Protein AF-A0A3D1LE50-F1 (afdb_monomer_lite)

Sequence (136 aa):
IPLGGNRVSKAKWLRNILVVWMLTGLWHGASWTFVLWGLGFAVLLVAEKLVYGRLLQRTHVLKHVYTLLLVTLSFVLFNADSVSEAVSQLGAMFGAGGLPLVSTEGVYYARSYAGTFLFAAIGATPLVSNAISRFG

Radius of gyration: 18.86 Å; chains: 1; bounding box: 40×41×47 Å

Structure (mmCIF, N/CA/C/O backbone):
data_AF-A0A3D1LE50-F1
#
_entry.id   AF-A0A3D1LE50-F1
#
loop_
_atom_site.group_PDB
_atom_site.id
_atom_site.type_symbol
_atom_site.label_atom_id
_atom_site.label_alt_id
_atom_site.label_comp_id
_atom_site.label_asym_id
_atom_site.label_entity_id
_atom_site.label_seq_id
_atom_site.pdbx_PDB_ins_code
_atom_site.Cartn_x
_atom_site.Cartn_y
_atom_site.Cartn_z
_atom_site.occupancy
_atom_site.B_iso_or_equiv
_atom_site.auth_seq_id
_atom_site.auth_comp_id
_atom_site.auth_asym_id
_atom_site.auth_atom_id
_atom_site.pdbx_PDB_model_num
ATOM 1 N N . ILE A 1 1 ? -6.562 -14.299 21.301 1.00 51.62 1 ILE A N 1
ATOM 2 C CA . ILE A 1 1 ? -7.280 -13.333 22.177 1.00 51.62 1 ILE A CA 1
ATOM 3 C C . ILE A 1 1 ? -8.047 -12.362 21.276 1.00 51.62 1 ILE A C 1
ATOM 5 O O . ILE A 1 1 ? -7.390 -11.675 20.500 1.00 51.62 1 ILE A O 1
ATOM 9 N N . PRO A 1 2 ? -9.393 -12.327 21.270 1.00 52.44 2 PRO A N 1
ATOM 10 C CA . PRO A 1 2 ? -10.124 -11.488 20.325 1.00 52.44 2 PRO A CA 1
ATOM 11 C C . PRO A 1 2 ? -10.059 -10.019 20.763 1.00 52.44 2 PRO A C 1
ATOM 13 O O . PRO A 1 2 ? -10.574 -9.652 21.815 1.00 52.44 2 PRO A O 1
ATOM 16 N N . LEU A 1 3 ? -9.465 -9.153 19.937 1.00 61.44 3 LEU A N 1
ATOM 17 C CA . LEU A 1 3 ? -9.342 -7.703 20.172 1.00 61.44 3 LEU A CA 1
ATOM 18 C C . LEU A 1 3 ? -10.682 -6.935 20.022 1.00 61.44 3 LEU A C 1
ATOM 20 O O . LEU A 1 3 ? -10.706 -5.758 19.674 1.00 61.44 3 LEU A O 1
ATOM 24 N N . GLY A 1 4 ? -11.825 -7.584 20.256 1.00 59.16 4 GLY A N 1
ATOM 25 C CA . GLY A 1 4 ? -13.146 -6.942 20.284 1.00 59.16 4 GLY A CA 1
ATOM 26 C C . GLY A 1 4 ? -13.714 -6.466 18.934 1.00 59.16 4 GLY A C 1
ATOM 27 O O . GLY A 1 4 ? -14.825 -5.937 18.901 1.00 59.16 4 GLY A O 1
ATOM 28 N N . GLY A 1 5 ? -13.012 -6.684 17.816 1.00 65.50 5 GLY A N 1
ATOM 29 C CA . GLY A 1 5 ? -13.531 -6.476 16.457 1.00 65.50 5 GLY A CA 1
ATOM 30 C C . GLY A 1 5 ? -14.200 -5.110 16.244 1.00 65.50 5 GLY A C 1
ATOM 31 O O . GLY A 1 5 ? -13.686 -4.079 16.667 1.00 65.50 5 GLY A O 1
ATOM 32 N N . ASN A 1 6 ? -15.369 -5.093 15.596 1.00 66.75 6 ASN A N 1
ATOM 33 C CA . ASN A 1 6 ? -16.152 -3.870 15.357 1.00 66.75 6 ASN A CA 1
ATOM 34 C C . ASN A 1 6 ? -17.097 -3.493 16.523 1.00 66.75 6 ASN A C 1
ATOM 36 O O . ASN A 1 6 ? -17.946 -2.622 16.369 1.00 66.75 6 ASN A O 1
ATOM 40 N N . ARG A 1 7 ? -16.989 -4.176 17.672 1.00 74.44 7 ARG A N 1
ATOM 41 C CA . ARG A 1 7 ? -17.898 -4.041 18.828 1.00 74.44 7 ARG A CA 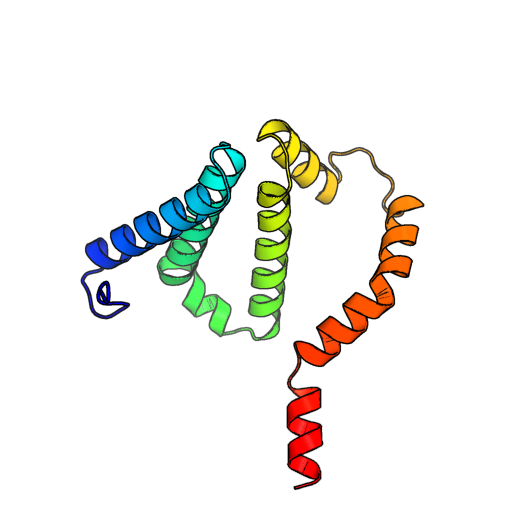1
ATOM 42 C C . ARG A 1 7 ? -17.286 -3.236 19.983 1.00 74.44 7 ARG A C 1
ATOM 44 O O . ARG A 1 7 ? -17.834 -3.212 21.079 1.00 74.44 7 ARG A O 1
ATOM 51 N N . VAL A 1 8 ? -16.141 -2.592 19.753 1.00 83.00 8 VAL A N 1
ATOM 52 C CA . VAL A 1 8 ? -15.444 -1.733 20.725 1.00 83.00 8 VAL A CA 1
ATOM 53 C C . VAL A 1 8 ? -15.558 -0.257 20.346 1.00 83.00 8 VAL A C 1
ATOM 55 O O . VAL A 1 8 ? -15.927 0.084 19.223 1.00 83.00 8 VAL A O 1
ATOM 58 N N . SER A 1 9 ? -15.206 0.635 21.279 1.00 86.62 9 SER A N 1
ATOM 59 C CA . SER A 1 9 ? -15.153 2.074 21.007 1.00 86.62 9 SER A CA 1
ATOM 60 C C . SER A 1 9 ? -14.235 2.390 19.819 1.00 86.62 9 SER A C 1
ATOM 62 O O . SER A 1 9 ? -13.232 1.708 19.589 1.00 86.62 9 SER A O 1
ATOM 64 N N . LYS A 1 10 ? -14.555 3.460 19.076 1.00 85.88 10 LYS A N 1
ATOM 65 C CA . LYS A 1 10 ? -13.810 3.867 17.869 1.00 85.88 10 LYS A CA 1
ATOM 66 C C . LYS A 1 10 ? -12.299 3.985 18.118 1.00 85.88 10 LYS A C 1
ATOM 68 O O . LYS A 1 10 ? -11.517 3.512 17.301 1.00 85.88 10 LYS A O 1
ATOM 73 N N . ALA A 1 11 ? -11.898 4.531 19.269 1.00 87.94 11 ALA A N 1
ATOM 74 C CA . ALA A 1 11 ? -10.493 4.663 19.658 1.00 87.94 11 ALA A CA 1
ATOM 75 C C . ALA A 1 11 ? -9.796 3.305 19.870 1.00 87.94 11 ALA A C 1
ATOM 77 O O . ALA A 1 11 ? -8.682 3.102 19.391 1.00 87.94 11 ALA A O 1
ATOM 78 N N . LYS A 1 12 ? -10.460 2.345 20.536 1.00 89.38 12 LYS A N 1
ATOM 79 C CA . LYS A 1 12 ? -9.917 0.987 20.713 1.00 89.38 12 LYS A CA 1
ATOM 80 C C . LYS A 1 12 ? -9.781 0.276 19.371 1.00 89.38 12 LYS A C 1
ATOM 82 O O . LYS A 1 12 ? -8.754 -0.343 19.121 1.00 89.38 12 LYS A O 1
ATOM 87 N N . TRP A 1 13 ? -10.782 0.400 18.503 1.00 90.94 13 TRP A N 1
ATOM 88 C CA . TRP A 1 13 ? -10.741 -0.180 17.163 1.00 90.94 13 TRP A CA 1
ATOM 89 C C . TRP A 1 13 ? -9.586 0.384 16.321 1.00 90.94 13 TRP A C 1
ATOM 91 O O . TRP A 1 13 ? -8.838 -0.396 15.736 1.00 90.94 13 TRP A O 1
ATOM 101 N N . LEU A 1 14 ? -9.392 1.709 16.318 1.00 90.88 14 LEU A N 1
ATOM 102 C CA . LEU A 1 14 ? -8.298 2.365 15.594 1.00 90.88 14 LEU A CA 1
ATOM 103 C C . LEU A 1 14 ? -6.930 1.871 16.076 1.00 90.88 14 LEU A C 1
ATOM 105 O O . LEU A 1 14 ? -6.105 1.450 15.270 1.00 90.88 14 LEU A O 1
ATOM 109 N N . ARG A 1 15 ? -6.719 1.850 17.398 1.00 90.94 15 ARG A N 1
ATOM 110 C CA . ARG A 1 15 ? -5.493 1.310 17.999 1.00 90.94 15 ARG A CA 1
ATOM 111 C C . ARG A 1 15 ? -5.260 -0.142 17.586 1.00 90.94 15 ARG A C 1
ATOM 113 O O . ARG A 1 15 ? -4.140 -0.503 17.256 1.00 90.94 15 ARG A O 1
ATOM 120 N N . ASN A 1 16 ? -6.302 -0.971 17.601 1.00 92.44 16 ASN A N 1
ATOM 121 C CA . ASN A 1 16 ? -6.171 -2.382 17.252 1.00 92.44 16 ASN A CA 1
ATOM 122 C C . ASN A 1 16 ? -5.779 -2.568 15.781 1.00 92.44 16 ASN A C 1
ATOM 124 O O . ASN A 1 16 ? -4.925 -3.399 15.504 1.00 92.44 16 ASN A O 1
ATOM 128 N N . ILE A 1 17 ? -6.347 -1.785 14.857 1.00 92.88 17 ILE A N 1
ATOM 129 C CA . ILE A 1 17 ? -5.938 -1.817 13.445 1.00 92.88 17 ILE A CA 1
ATOM 130 C C . ILE A 1 17 ? -4.483 -1.402 13.284 1.00 92.88 17 ILE A C 1
ATOM 132 O O . ILE A 1 17 ? -3.736 -2.120 12.630 1.00 92.88 17 ILE A O 1
ATOM 136 N N . LEU A 1 18 ? -4.075 -0.292 13.902 1.00 92.75 18 LEU A N 1
ATOM 137 C CA . LEU A 1 18 ? -2.691 0.172 13.825 1.00 92.75 18 LEU A CA 1
ATOM 138 C C . LEU A 1 18 ? -1.722 -0.891 14.347 1.00 92.75 18 LEU A C 1
ATOM 140 O O . LEU A 1 18 ? -0.776 -1.239 13.655 1.00 92.75 18 LEU A O 1
ATOM 144 N N . VAL A 1 19 ? -1.995 -1.461 15.525 1.00 93.81 19 VAL A N 1
ATOM 145 C CA . VAL A 1 19 ? -1.143 -2.501 16.118 1.00 93.81 19 VAL A CA 1
ATOM 146 C C . VAL A 1 19 ? -1.083 -3.738 15.229 1.00 93.81 19 VAL A C 1
ATOM 148 O O . VAL A 1 19 ? 0.009 -4.221 14.954 1.00 93.81 19 VAL A O 1
ATOM 151 N N . VAL A 1 20 ? -2.228 -4.244 14.760 1.00 94.06 20 VAL A N 1
ATOM 152 C CA . VAL A 1 20 ? -2.262 -5.440 13.907 1.00 94.06 20 VAL A CA 1
ATOM 153 C C . VAL A 1 20 ? -1.447 -5.210 12.642 1.00 94.06 20 VAL A C 1
ATOM 155 O O . VAL A 1 20 ? -0.561 -6.003 12.359 1.00 94.06 20 VAL A O 1
ATOM 158 N N . TRP A 1 21 ? -1.673 -4.109 11.930 1.00 95.00 21 TRP A N 1
ATOM 159 C CA . TRP A 1 21 ? -1.002 -3.863 10.657 1.00 95.00 21 TRP A CA 1
ATOM 160 C C . TRP A 1 21 ? 0.469 -3.480 10.788 1.00 95.00 21 TRP A C 1
ATOM 162 O O . TRP A 1 21 ? 1.267 -3.866 9.936 1.00 95.00 21 TRP A O 1
ATOM 172 N N . MET A 1 22 ? 0.860 -2.790 11.861 1.00 92.94 22 MET A N 1
ATOM 173 C CA . MET A 1 22 ? 2.276 -2.576 12.164 1.00 92.94 22 MET A CA 1
ATOM 174 C C . MET A 1 22 ? 2.982 -3.900 12.450 1.00 92.94 22 MET A C 1
ATOM 176 O O . MET A 1 22 ? 4.054 -4.143 11.906 1.00 92.94 22 MET A O 1
ATOM 180 N N . LEU A 1 23 ? 2.376 -4.775 13.259 1.00 94.50 23 LEU A N 1
ATOM 181 C CA . LEU A 1 23 ? 2.933 -6.100 13.531 1.00 94.50 23 LEU A CA 1
ATOM 182 C C . LEU A 1 23 ? 2.965 -6.968 12.269 1.00 94.50 23 LEU A C 1
ATOM 184 O O . LEU A 1 23 ? 3.937 -7.684 12.061 1.00 94.50 23 LEU A O 1
ATOM 188 N N . THR A 1 24 ? 1.952 -6.877 11.402 1.00 93.94 24 THR A N 1
ATOM 189 C CA . THR A 1 24 ? 1.959 -7.554 10.100 1.00 93.94 24 THR A CA 1
ATOM 190 C C . THR A 1 24 ? 3.102 -7.052 9.224 1.00 93.94 24 THR A C 1
ATOM 192 O O . THR A 1 24 ? 3.799 -7.876 8.647 1.00 93.94 24 THR A O 1
ATOM 195 N N . GLY A 1 25 ? 3.345 -5.740 9.141 1.00 93.00 25 GLY A N 1
ATOM 196 C CA . GLY A 1 25 ? 4.495 -5.197 8.409 1.00 93.00 25 GLY A CA 1
ATOM 197 C C . GLY A 1 25 ? 5.822 -5.706 8.976 1.00 93.00 25 GLY A C 1
ATOM 198 O O . GLY A 1 25 ? 6.609 -6.317 8.261 1.00 93.00 25 GLY A O 1
ATOM 199 N N . LEU A 1 26 ? 6.020 -5.556 10.287 1.00 93.19 26 LEU A N 1
ATOM 200 C CA . LEU A 1 26 ? 7.238 -5.995 10.977 1.00 93.19 26 LEU A CA 1
ATOM 201 C C . LEU A 1 26 ? 7.493 -7.507 10.872 1.00 93.19 26 LEU A C 1
ATOM 203 O O . LEU A 1 26 ? 8.645 -7.929 10.897 1.00 93.19 26 LEU A O 1
ATOM 207 N N . TRP A 1 27 ? 6.443 -8.323 10.750 1.00 94.62 27 TRP A N 1
ATOM 208 C CA . TRP A 1 27 ? 6.577 -9.768 10.555 1.00 94.62 27 TRP A CA 1
ATOM 209 C C . TRP A 1 27 ? 7.184 -10.136 9.193 1.00 94.62 27 TRP A C 1
ATOM 211 O O . TRP A 1 27 ? 7.885 -11.140 9.102 1.00 94.62 27 TRP A O 1
ATOM 221 N N . HIS A 1 28 ? 6.958 -9.331 8.152 1.00 90.44 28 HIS A N 1
ATOM 222 C CA . HIS A 1 28 ? 7.521 -9.588 6.822 1.00 90.44 28 HIS A CA 1
ATOM 223 C C . HIS A 1 28 ? 8.972 -9.111 6.690 1.00 90.44 28 HIS A C 1
ATOM 225 O O . HIS A 1 28 ? 9.734 -9.687 5.918 1.00 90.44 28 HIS A O 1
ATOM 231 N N . GLY A 1 29 ? 9.384 -8.105 7.465 1.00 89.12 29 GLY A N 1
ATOM 232 C CA . GLY A 1 29 ? 10.779 -7.690 7.529 1.00 89.12 29 GLY A CA 1
ATOM 233 C C . GLY A 1 29 ? 11.005 -6.405 8.321 1.00 89.12 29 GLY A C 1
ATOM 234 O O . GLY A 1 29 ? 10.077 -5.666 8.645 1.00 89.12 29 GLY A O 1
ATOM 235 N N . ALA A 1 30 ? 12.277 -6.135 8.620 1.00 86.62 30 ALA A N 1
ATOM 236 C CA . ALA A 1 30 ? 12.704 -4.982 9.417 1.00 86.62 30 ALA A CA 1
ATOM 237 C C . ALA A 1 30 ? 13.034 -3.727 8.583 1.00 86.62 30 ALA A C 1
ATOM 239 O O . ALA A 1 30 ? 13.459 -2.715 9.141 1.00 86.62 30 ALA A O 1
ATOM 240 N N . SER A 1 31 ? 12.870 -3.771 7.257 1.00 90.81 31 SER A N 1
ATOM 241 C CA . SER A 1 31 ? 13.076 -2.599 6.404 1.00 90.81 31 SER A CA 1
ATOM 242 C C . SER A 1 31 ? 11.935 -1.586 6.561 1.00 90.81 31 SER A C 1
ATOM 244 O O . SER A 1 31 ? 10.793 -1.914 6.899 1.00 90.81 31 SER A O 1
ATOM 246 N N . TRP A 1 32 ? 12.232 -0.322 6.256 1.00 92.06 32 TRP A N 1
ATOM 247 C CA . TRP A 1 32 ? 11.233 0.750 6.273 1.00 92.06 32 TRP A CA 1
ATOM 248 C C . TRP A 1 32 ? 10.094 0.532 5.272 1.00 92.06 32 TRP A C 1
ATOM 250 O O . TRP A 1 32 ? 8.984 1.003 5.516 1.00 92.06 32 TRP A O 1
ATOM 260 N N . THR A 1 33 ? 10.334 -0.197 4.179 1.00 93.69 33 THR A N 1
ATOM 261 C CA . THR A 1 33 ? 9.312 -0.497 3.170 1.00 93.69 33 THR A CA 1
ATOM 262 C C . THR A 1 33 ? 8.169 -1.323 3.760 1.00 93.69 33 THR A C 1
ATOM 264 O O . THR A 1 33 ? 7.010 -0.946 3.594 1.00 93.69 33 THR A O 1
ATOM 267 N N . PHE A 1 34 ? 8.462 -2.343 4.574 1.00 93.12 34 PHE A N 1
ATOM 268 C CA . PHE A 1 34 ? 7.432 -3.149 5.241 1.00 93.12 34 PHE A CA 1
ATOM 269 C C . PHE A 1 34 ? 6.662 -2.388 6.329 1.00 93.12 34 PHE A C 1
ATOM 271 O O . PHE A 1 34 ? 5.451 -2.572 6.480 1.00 93.12 34 PHE A O 1
ATOM 278 N N . VAL A 1 35 ? 7.332 -1.498 7.070 1.00 93.69 35 VAL A N 1
ATOM 279 C CA . VAL A 1 35 ? 6.671 -0.645 8.074 1.00 93.69 35 VAL A CA 1
ATOM 280 C C . VAL A 1 35 ? 5.702 0.327 7.401 1.00 93.69 35 VAL A C 1
ATOM 282 O O . VAL A 1 35 ? 4.545 0.431 7.814 1.00 93.69 35 VAL A O 1
ATOM 285 N N . LEU A 1 36 ? 6.149 1.012 6.342 1.00 94.06 36 LEU A N 1
ATOM 286 C CA . LEU A 1 36 ? 5.310 1.926 5.565 1.00 94.06 36 LEU A CA 1
ATOM 287 C C . LEU A 1 36 ? 4.166 1.188 4.866 1.00 94.06 36 LEU A C 1
ATOM 289 O O . LEU A 1 36 ? 3.053 1.704 4.821 1.00 94.06 36 LEU A O 1
ATOM 293 N N . TRP A 1 37 ? 4.411 -0.029 4.384 1.00 95.94 37 TRP A N 1
ATOM 294 C CA . TRP A 1 37 ? 3.390 -0.891 3.801 1.00 95.94 37 TRP A CA 1
ATOM 295 C C . TRP A 1 37 ? 2.291 -1.240 4.810 1.00 95.94 37 TRP A C 1
ATOM 297 O O . TRP A 1 37 ? 1.110 -1.015 4.540 1.00 95.94 37 TRP A O 1
ATOM 307 N N . GLY A 1 38 ? 2.667 -1.699 6.008 1.00 94.81 38 GLY A N 1
ATOM 308 C CA . GLY A 1 38 ? 1.713 -2.002 7.077 1.00 94.81 38 GLY A CA 1
ATOM 309 C C . GLY A 1 38 ? 0.916 -0.767 7.504 1.00 94.81 38 GLY A C 1
ATOM 310 O O . GLY A 1 38 ? -0.314 -0.801 7.571 1.00 94.81 38 GLY A O 1
ATOM 311 N N . LEU A 1 39 ? 1.593 0.364 7.721 1.00 94.75 39 LEU A N 1
ATOM 312 C CA . LEU A 1 39 ? 0.927 1.635 8.026 1.00 94.75 39 LEU A CA 1
ATOM 313 C C . LEU A 1 39 ? -0.010 2.086 6.898 1.00 94.75 39 LEU A C 1
ATOM 315 O O . LEU A 1 39 ? -1.110 2.559 7.183 1.00 94.75 39 LEU A O 1
ATOM 319 N N . GLY A 1 40 ? 0.382 1.892 5.638 1.00 94.56 40 GLY A N 1
ATOM 320 C CA . GLY A 1 40 ? -0.441 2.173 4.465 1.00 94.56 40 GLY A CA 1
ATOM 321 C C . GLY A 1 40 ? -1.772 1.430 4.518 1.00 94.56 40 GLY A C 1
ATOM 322 O O . GLY A 1 40 ? -2.828 2.056 4.450 1.00 94.56 40 GLY A O 1
ATOM 323 N N . PHE A 1 41 ? -1.752 0.118 4.755 1.00 95.06 41 PHE A N 1
ATOM 324 C CA . PHE A 1 41 ? -2.979 -0.670 4.917 1.00 95.06 41 PHE A CA 1
ATOM 325 C C . PHE A 1 41 ? -3.820 -0.248 6.126 1.00 95.06 41 PHE A C 1
ATOM 327 O O . PHE A 1 41 ? -5.051 -0.196 6.033 1.00 95.06 41 PHE A O 1
ATOM 334 N N . ALA A 1 42 ? -3.182 0.096 7.247 1.00 94.12 42 ALA A N 1
ATOM 335 C CA . ALA A 1 42 ? -3.891 0.611 8.413 1.00 94.12 42 ALA A CA 1
ATOM 336 C C . ALA A 1 42 ? -4.656 1.902 8.075 1.00 94.12 42 ALA A C 1
ATOM 338 O O . ALA A 1 42 ? -5.841 2.023 8.391 1.00 94.12 42 ALA A O 1
ATOM 339 N N . VAL A 1 43 ? -3.999 2.843 7.388 1.00 94.25 43 VAL A N 1
ATOM 340 C CA . VAL A 1 43 ? -4.604 4.100 6.931 1.00 94.25 43 VAL A CA 1
ATOM 341 C C . VAL A 1 43 ? -5.728 3.833 5.934 1.00 94.25 43 VAL A C 1
ATOM 343 O O . VAL A 1 43 ? -6.808 4.401 6.091 1.00 94.25 43 VAL A O 1
ATOM 346 N N . LEU A 1 44 ? -5.521 2.945 4.958 1.00 93.06 44 LEU A N 1
ATOM 347 C CA . LEU A 1 44 ? -6.530 2.600 3.953 1.00 93.06 44 LEU A CA 1
ATOM 348 C C . LEU A 1 44 ? -7.807 2.042 4.587 1.00 93.06 44 LEU A C 1
ATOM 350 O O . LEU A 1 44 ? -8.895 2.523 4.285 1.00 93.06 44 LEU A O 1
ATOM 354 N N . LEU A 1 45 ? -7.695 1.099 5.525 1.00 92.31 45 LEU A N 1
ATOM 355 C CA . LEU A 1 45 ? -8.861 0.525 6.207 1.00 92.31 45 LEU A CA 1
ATOM 356 C C . LEU A 1 45 ? -9.584 1.536 7.099 1.00 92.31 45 LEU A C 1
ATOM 358 O O . LEU A 1 45 ? -10.813 1.513 7.220 1.00 92.31 45 LEU A O 1
ATOM 362 N N . VAL A 1 46 ? -8.831 2.429 7.746 1.00 92.31 46 VAL A N 1
ATOM 363 C CA . VAL A 1 46 ? -9.405 3.508 8.555 1.00 92.31 46 VAL A CA 1
ATOM 364 C C . VAL A 1 46 ? -10.151 4.501 7.672 1.00 92.31 46 VAL A C 1
ATOM 366 O O . VAL A 1 46 ? -11.297 4.841 7.975 1.00 92.31 46 VAL A O 1
ATOM 369 N N . ALA A 1 47 ? -9.540 4.922 6.567 1.00 91.12 47 ALA A N 1
ATOM 370 C CA . ALA A 1 47 ? -10.128 5.845 5.610 1.00 91.12 47 ALA A CA 1
ATOM 371 C C . ALA A 1 47 ? -11.363 5.242 4.925 1.00 91.12 47 ALA A C 1
ATOM 373 O O . ALA A 1 47 ? -12.407 5.892 4.869 1.00 91.12 47 ALA A O 1
ATOM 374 N N . GLU A 1 48 ? -11.300 3.980 4.495 1.00 90.69 48 GLU A N 1
ATOM 375 C CA . GLU A 1 48 ? -12.442 3.283 3.909 1.00 90.69 48 GLU A CA 1
ATOM 376 C C . GLU A 1 48 ? -13.609 3.233 4.898 1.00 90.69 48 GLU A C 1
ATOM 378 O O . GLU A 1 48 ? -14.727 3.625 4.567 1.00 90.69 48 GLU A O 1
ATOM 383 N N . LYS A 1 49 ? -13.371 2.841 6.152 1.00 87.25 49 LYS A N 1
ATOM 384 C CA . LYS A 1 49 ? -14.462 2.733 7.125 1.00 87.25 49 LYS A CA 1
ATOM 385 C C . LYS A 1 49 ? -15.058 4.085 7.526 1.00 87.25 49 LYS A C 1
ATOM 387 O O . LYS A 1 49 ? -16.262 4.160 7.778 1.00 87.25 49 LYS A O 1
ATOM 392 N N . LEU A 1 50 ? -14.237 5.129 7.657 1.00 88.50 50 LEU A N 1
ATOM 393 C CA . LEU A 1 50 ? -14.670 6.415 8.216 1.00 88.50 50 LEU A CA 1
ATOM 394 C C . LEU A 1 50 ? -15.106 7.439 7.164 1.00 88.50 50 LEU A C 1
ATOM 396 O O . LEU A 1 50 ? -15.968 8.261 7.468 1.00 88.50 50 LEU A O 1
ATOM 400 N N . VAL A 1 51 ? -14.538 7.399 5.957 1.00 87.81 51 VAL A N 1
ATOM 401 C CA . VAL A 1 51 ? -14.678 8.475 4.966 1.00 87.81 51 VAL A CA 1
ATOM 402 C C . VAL A 1 51 ? -15.576 8.048 3.807 1.00 87.81 51 VAL A C 1
ATOM 404 O O . VAL A 1 51 ? -16.687 8.557 3.672 1.00 87.81 51 VAL A O 1
ATOM 407 N N . TYR A 1 52 ? -15.133 7.099 2.979 1.00 85.06 52 TYR A N 1
ATOM 408 C CA . TYR A 1 52 ? -15.745 6.852 1.664 1.00 85.06 52 TYR A CA 1
ATOM 409 C C . TYR A 1 52 ? -16.314 5.443 1.463 1.00 85.06 52 TYR A C 1
ATOM 411 O O . TYR A 1 52 ? -16.924 5.183 0.428 1.00 85.06 52 TYR A O 1
ATOM 419 N N . GLY A 1 53 ? -16.220 4.543 2.444 1.00 84.62 53 GLY A N 1
ATOM 420 C CA . GLY A 1 53 ? -16.716 3.169 2.313 1.00 84.62 53 GLY A CA 1
ATOM 421 C C . GLY A 1 53 ? -18.202 3.102 1.963 1.00 84.62 53 GLY A C 1
ATOM 422 O O . GLY A 1 53 ? -18.592 2.346 1.082 1.00 84.62 53 GLY A O 1
ATOM 423 N N . ARG A 1 54 ? -19.045 3.965 2.552 1.00 82.69 54 ARG A N 1
ATOM 424 C CA . ARG A 1 54 ? -20.483 4.026 2.208 1.00 82.69 54 ARG A CA 1
ATOM 425 C C . ARG A 1 54 ? -20.744 4.444 0.760 1.00 82.69 54 ARG A C 1
ATOM 427 O O . ARG A 1 54 ? -21.718 3.983 0.174 1.00 82.69 54 ARG A O 1
ATOM 434 N N . LEU A 1 55 ? -19.907 5.316 0.199 1.00 83.12 55 LEU A N 1
ATOM 435 C CA . LEU A 1 55 ? -20.018 5.743 -1.195 1.00 83.12 55 LEU A CA 1
ATOM 436 C C . LEU A 1 55 ? -19.566 4.618 -2.130 1.00 83.12 55 LEU A C 1
ATOM 438 O O . LEU A 1 55 ? -20.265 4.304 -3.088 1.00 83.12 55 LEU A O 1
ATOM 442 N N . LEU A 1 56 ? -18.455 3.961 -1.797 1.00 85.31 56 LEU A N 1
ATOM 443 C CA . LEU A 1 56 ? -17.880 2.879 -2.591 1.00 85.31 56 LEU A CA 1
ATOM 444 C C . LEU A 1 56 ? -18.819 1.663 -2.695 1.00 85.31 56 LEU A C 1
ATOM 446 O O . LEU A 1 56 ? -18.914 1.040 -3.753 1.00 85.31 56 LEU A O 1
ATOM 450 N N . GLN A 1 57 ? -19.587 1.374 -1.636 1.00 84.38 57 GLN A N 1
ATOM 451 C CA . GLN A 1 57 ? -20.590 0.298 -1.632 1.00 84.38 57 GLN A CA 1
ATOM 452 C C . GLN A 1 57 ? -21.756 0.531 -2.608 1.00 84.38 57 GLN A C 1
ATOM 454 O O . GLN A 1 57 ? -22.453 -0.423 -2.943 1.00 84.38 57 GLN A O 1
ATOM 459 N N . ARG A 1 58 ? -21.970 1.759 -3.107 1.00 85.44 58 ARG A N 1
ATOM 460 C CA . ARG A 1 58 ? -23.022 2.036 -4.105 1.00 85.44 58 ARG A CA 1
ATOM 461 C C . ARG A 1 58 ? -22.673 1.531 -5.503 1.00 85.44 58 ARG A C 1
ATOM 463 O O . ARG A 1 58 ? -23.551 1.425 -6.351 1.00 85.44 58 ARG A O 1
ATOM 470 N N . THR A 1 59 ? -21.404 1.230 -5.756 1.00 87.88 59 THR A N 1
ATOM 471 C CA . THR A 1 59 ? -20.889 0.939 -7.095 1.00 87.88 59 THR A CA 1
ATOM 472 C C . THR A 1 59 ? -20.143 -0.388 -7.106 1.00 87.88 59 THR A C 1
ATOM 474 O O . THR A 1 59 ? -19.077 -0.523 -6.507 1.00 87.88 59 THR A O 1
ATOM 477 N N . HIS A 1 60 ? -20.675 -1.378 -7.827 1.00 84.19 60 HIS A N 1
ATOM 478 C CA . HIS A 1 60 ? -20.057 -2.703 -7.901 1.00 84.19 60 HIS A CA 1
ATOM 479 C C . HIS A 1 60 ? -18.729 -2.712 -8.659 1.00 84.19 60 HIS A C 1
ATOM 481 O O . HIS A 1 60 ? -17.834 -3.438 -8.254 1.00 84.19 60 HIS A O 1
ATOM 487 N N . VAL A 1 61 ? -18.568 -1.928 -9.725 1.00 88.25 61 VAL A N 1
ATOM 488 C CA . VAL A 1 61 ? -17.320 -1.929 -10.511 1.00 88.25 61 VAL A CA 1
ATOM 489 C C . VAL A 1 61 ? -16.228 -1.133 -9.800 1.00 88.25 61 VAL A C 1
ATOM 491 O O . VAL A 1 61 ? -15.130 -1.642 -9.591 1.00 88.25 61 VAL A O 1
ATOM 494 N N . LEU A 1 62 ? -16.549 0.086 -9.356 1.00 88.31 62 LEU A N 1
ATOM 495 C CA . LEU A 1 62 ? -15.569 0.995 -8.762 1.00 88.31 62 LEU A CA 1
ATOM 496 C C . LEU A 1 62 ? -14.913 0.409 -7.508 1.00 88.31 62 LEU A C 1
ATOM 498 O O . LEU A 1 62 ? -13.712 0.576 -7.349 1.00 88.31 62 LEU A O 1
ATOM 502 N N . LYS A 1 63 ? -15.651 -0.327 -6.662 1.00 89.56 63 LYS A N 1
ATOM 503 C CA . LYS A 1 63 ? -15.061 -0.983 -5.483 1.00 89.56 63 LYS A CA 1
ATOM 504 C C . LYS A 1 63 ? -13.978 -1.998 -5.859 1.00 89.56 63 LYS A C 1
ATOM 506 O O . LYS A 1 63 ? -12.926 -2.005 -5.238 1.00 89.56 63 LYS A O 1
ATOM 511 N N . HIS A 1 64 ? -14.202 -2.802 -6.903 1.00 89.44 64 HIS A N 1
ATOM 512 C CA . HIS A 1 64 ? -13.222 -3.797 -7.343 1.00 89.44 64 HIS A CA 1
ATOM 513 C C . HIS A 1 64 ? -12.011 -3.127 -7.985 1.00 89.44 64 HIS A C 1
ATOM 515 O O . HIS A 1 64 ? -10.886 -3.470 -7.640 1.00 89.44 64 HIS A O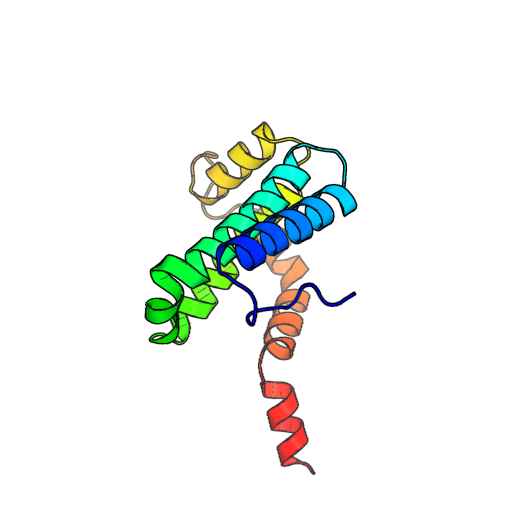 1
ATOM 521 N N . VAL A 1 65 ? -12.233 -2.145 -8.867 1.00 91.06 65 VAL A N 1
ATOM 522 C CA . VAL A 1 65 ? -11.145 -1.393 -9.513 1.00 91.06 65 VAL A CA 1
ATOM 523 C C . VAL A 1 65 ? -10.289 -0.678 -8.469 1.00 91.06 65 VAL A C 1
ATOM 525 O O . VAL A 1 65 ? -9.068 -0.776 -8.509 1.00 91.06 65 VAL A O 1
ATOM 528 N N . TYR A 1 66 ? -10.924 -0.016 -7.503 1.00 91.38 66 TYR A N 1
ATOM 529 C CA . TYR A 1 66 ? -10.257 0.651 -6.389 1.00 91.38 66 TYR A CA 1
ATOM 530 C C . TYR A 1 66 ? -9.400 -0.317 -5.565 1.00 91.38 66 TYR A C 1
ATOM 532 O O . TYR A 1 66 ? -8.215 -0.058 -5.358 1.00 91.38 66 TYR A O 1
ATOM 540 N N . THR A 1 67 ? -9.975 -1.441 -5.116 1.00 91.56 67 THR A N 1
ATOM 541 C CA . THR A 1 67 ? -9.247 -2.423 -4.304 1.00 91.56 67 THR A CA 1
ATOM 542 C C . THR A 1 67 ? -8.090 -3.030 -5.086 1.00 91.56 67 THR A C 1
ATOM 544 O O . THR A 1 67 ? -6.988 -3.096 -4.554 1.00 91.56 67 THR A O 1
ATOM 547 N N . LEU A 1 68 ? -8.311 -3.428 -6.344 1.00 91.56 68 LEU A N 1
ATOM 548 C CA . LEU A 1 68 ? -7.254 -3.972 -7.198 1.00 91.56 68 LEU A CA 1
ATOM 549 C C . LEU A 1 68 ? -6.111 -2.969 -7.353 1.00 91.56 68 LEU A C 1
ATOM 551 O O . LEU A 1 68 ? -4.968 -3.317 -7.083 1.00 91.56 68 LEU A O 1
ATOM 555 N N . LEU A 1 69 ? -6.422 -1.718 -7.699 1.00 93.25 69 LEU A N 1
ATOM 556 C CA . LEU A 1 69 ? -5.416 -0.681 -7.902 1.00 93.25 69 LEU A CA 1
ATOM 557 C C . LEU A 1 69 ? -4.599 -0.429 -6.632 1.00 93.25 69 LEU A C 1
ATOM 559 O O . LEU A 1 69 ? -3.374 -0.472 -6.680 1.00 93.25 69 LEU A O 1
ATOM 563 N N . LEU A 1 70 ? -5.245 -0.227 -5.482 1.00 93.69 70 LEU A N 1
ATOM 564 C CA . LEU A 1 70 ? -4.517 0.020 -4.236 1.00 93.69 70 LEU A CA 1
ATOM 565 C C . LEU A 1 70 ? -3.684 -1.170 -3.787 1.00 93.69 70 LEU A C 1
ATOM 567 O O . LEU A 1 70 ? -2.570 -0.977 -3.306 1.00 93.69 70 LEU A O 1
ATOM 571 N N . VAL A 1 71 ? -4.202 -2.388 -3.934 1.00 93.44 71 VAL A N 1
ATOM 572 C CA . VAL A 1 71 ? -3.461 -3.594 -3.571 1.00 93.44 71 VAL A CA 1
ATOM 573 C C . VAL A 1 71 ? -2.238 -3.740 -4.475 1.00 93.44 71 VAL A C 1
ATOM 575 O O . VAL A 1 71 ? -1.138 -3.916 -3.958 1.00 93.44 71 VAL A O 1
ATOM 578 N N . THR A 1 72 ? -2.383 -3.566 -5.792 1.00 92.94 72 THR A N 1
ATOM 579 C CA . THR A 1 72 ? -1.258 -3.603 -6.738 1.00 92.94 72 THR A CA 1
ATOM 580 C C . THR A 1 72 ? -0.200 -2.549 -6.413 1.00 92.94 72 THR A C 1
ATOM 582 O O . THR A 1 72 ? 0.974 -2.894 -6.313 1.00 92.94 72 THR A O 1
ATOM 585 N N . LEU A 1 73 ? -0.593 -1.292 -6.179 1.00 94.38 73 LEU A N 1
ATOM 586 C CA . LEU A 1 73 ? 0.350 -0.232 -5.797 1.00 94.38 73 LEU A CA 1
ATOM 587 C C . LEU A 1 73 ? 1.023 -0.523 -4.450 1.00 94.38 73 LEU A C 1
ATOM 589 O O . LEU A 1 73 ? 2.208 -0.256 -4.273 1.00 94.38 73 LEU A O 1
ATOM 593 N N . SER A 1 74 ? 0.292 -1.112 -3.503 1.00 94.00 74 SER A N 1
ATOM 594 C CA . SER A 1 74 ? 0.858 -1.487 -2.205 1.00 94.00 74 SER A CA 1
ATOM 595 C C . SER A 1 74 ? 1.905 -2.594 -2.353 1.00 94.00 74 SER A C 1
ATOM 597 O O . SER A 1 74 ? 2.926 -2.560 -1.675 1.00 94.00 74 SER A O 1
ATOM 599 N N . PHE A 1 75 ? 1.708 -3.552 -3.262 1.00 94.19 75 PHE A N 1
ATOM 600 C CA . PHE A 1 75 ? 2.696 -4.606 -3.513 1.00 94.19 75 PHE A CA 1
ATOM 601 C C . PHE A 1 75 ? 4.004 -4.092 -4.132 1.00 94.19 75 PHE A C 1
ATOM 603 O O . PHE A 1 75 ? 5.036 -4.723 -3.928 1.00 94.19 75 PHE A O 1
ATOM 610 N N . VAL A 1 76 ? 4.008 -2.925 -4.786 1.00 94.38 76 VAL A N 1
ATOM 611 C CA . VAL A 1 76 ? 5.256 -2.258 -5.209 1.00 94.38 76 VAL A CA 1
ATOM 612 C C . VAL A 1 76 ? 6.100 -1.887 -3.994 1.00 94.38 76 VAL A C 1
ATOM 614 O O . VAL A 1 76 ? 7.283 -2.207 -3.934 1.00 94.38 76 VAL A O 1
ATOM 617 N N . LEU A 1 77 ? 5.476 -1.276 -2.982 1.00 93.50 77 LEU A N 1
ATOM 618 C CA . LEU A 1 77 ? 6.157 -0.940 -1.733 1.00 93.50 77 LEU A CA 1
ATOM 619 C C . LEU A 1 77 ? 6.614 -2.195 -0.977 1.00 93.50 77 LEU A C 1
ATOM 621 O O . LEU A 1 77 ? 7.656 -2.162 -0.342 1.00 93.50 77 LEU A O 1
ATOM 625 N N . PHE A 1 78 ? 5.860 -3.294 -1.060 1.00 91.88 78 PHE A N 1
ATOM 626 C CA . PHE A 1 78 ? 6.243 -4.573 -0.455 1.00 91.88 78 PHE A CA 1
ATOM 627 C C . PHE A 1 78 ? 7.464 -5.218 -1.128 1.00 91.88 78 PHE A C 1
ATOM 629 O O . PHE A 1 78 ? 8.257 -5.861 -0.450 1.00 91.88 78 PHE A O 1
ATOM 636 N N . ASN A 1 79 ? 7.594 -5.075 -2.450 1.00 92.19 79 ASN A N 1
ATOM 637 C CA . ASN A 1 79 ? 8.642 -5.721 -3.241 1.00 92.19 79 ASN A CA 1
ATOM 638 C C . ASN A 1 79 ? 9.944 -4.906 -3.327 1.00 92.19 79 ASN A C 1
ATOM 640 O O . ASN A 1 79 ? 10.983 -5.471 -3.637 1.00 92.19 79 ASN A O 1
ATOM 644 N N . ALA A 1 80 ? 9.895 -3.591 -3.109 1.00 93.12 80 ALA A N 1
ATOM 645 C CA . ALA A 1 80 ? 11.062 -2.722 -3.246 1.00 93.12 80 ALA A CA 1
ATOM 646 C C . ALA A 1 80 ? 12.100 -2.921 -2.125 1.00 93.12 80 ALA A C 1
ATOM 648 O O . ALA A 1 80 ? 11.743 -3.022 -0.945 1.00 93.12 80 ALA A O 1
ATOM 649 N N . ASP A 1 81 ? 13.387 -2.845 -2.477 1.00 92.69 81 ASP A N 1
ATOM 650 C CA . ASP A 1 81 ? 14.497 -2.991 -1.526 1.00 92.69 81 ASP A CA 1
ATOM 651 C C . ASP A 1 81 ? 14.716 -1.715 -0.696 1.00 92.69 81 ASP A C 1
ATOM 653 O O . ASP A 1 81 ? 15.294 -1.737 0.395 1.00 92.69 81 ASP A O 1
ATOM 657 N N . SER A 1 82 ? 14.230 -0.569 -1.185 1.00 93.75 82 SER A N 1
ATOM 658 C CA . SER A 1 82 ? 14.294 0.708 -0.475 1.00 93.75 82 SER A CA 1
ATOM 659 C C . SER A 1 82 ? 13.071 1.590 -0.721 1.00 93.75 82 SER A C 1
ATOM 661 O O . SER A 1 82 ? 12.352 1.453 -1.709 1.00 93.75 82 SER A O 1
ATOM 663 N N . VAL A 1 83 ? 12.853 2.567 0.164 1.00 93.25 83 VAL A N 1
ATOM 664 C CA . VAL A 1 83 ? 11.765 3.549 0.006 1.00 93.25 83 VAL A CA 1
ATOM 665 C C . VAL A 1 83 ? 11.962 4.402 -1.251 1.00 93.25 83 VAL A C 1
ATOM 667 O O . VAL A 1 83 ? 10.995 4.703 -1.943 1.00 93.25 83 VAL A O 1
ATOM 670 N N . SER A 1 84 ? 13.210 4.762 -1.571 1.00 94.19 84 SER A N 1
ATOM 671 C CA . SER A 1 84 ? 13.536 5.521 -2.786 1.00 94.19 84 SER A CA 1
ATOM 672 C C . SER A 1 84 ? 13.169 4.736 -4.047 1.00 94.19 84 SER A C 1
ATOM 674 O O . SER A 1 84 ? 12.522 5.259 -4.954 1.00 94.19 84 SER A O 1
ATOM 676 N N . GLU A 1 85 ? 13.516 3.448 -4.069 1.00 94.25 85 GLU A N 1
ATOM 677 C CA . GLU A 1 85 ? 13.162 2.558 -5.168 1.00 94.25 85 GLU A CA 1
ATOM 678 C C . GLU A 1 85 ? 11.644 2.398 -5.300 1.00 94.25 85 GLU A C 1
ATOM 680 O O . GLU A 1 85 ? 11.123 2.540 -6.403 1.00 94.25 85 GLU A O 1
ATOM 685 N N . ALA A 1 86 ? 10.921 2.200 -4.193 1.00 94.25 86 ALA A N 1
ATOM 686 C CA . ALA A 1 86 ? 9.461 2.109 -4.210 1.00 94.25 86 ALA A CA 1
ATOM 687 C C . ALA A 1 86 ? 8.815 3.352 -4.842 1.00 94.25 86 ALA A C 1
ATOM 689 O O . ALA A 1 86 ? 7.913 3.233 -5.669 1.00 94.25 86 ALA A O 1
ATOM 690 N N . VAL A 1 87 ? 9.291 4.551 -4.485 1.00 94.06 87 VAL A N 1
ATOM 691 C CA . VAL A 1 87 ? 8.798 5.818 -5.052 1.00 94.06 87 VAL A CA 1
ATOM 692 C C . VAL A 1 87 ? 9.109 5.912 -6.545 1.00 94.06 87 VAL A C 1
ATOM 694 O O . VAL A 1 87 ? 8.237 6.305 -7.320 1.00 94.06 87 VAL A O 1
ATOM 697 N N . SER A 1 88 ? 10.315 5.519 -6.961 1.00 93.56 88 SER A N 1
ATOM 698 C CA . SER A 1 88 ? 10.707 5.490 -8.373 1.00 93.56 88 SER A CA 1
ATOM 699 C C . SER A 1 88 ? 9.838 4.524 -9.188 1.00 93.56 88 SER A C 1
ATOM 701 O O . SER A 1 88 ? 9.285 4.908 -10.220 1.00 93.56 88 SER A O 1
ATOM 703 N N . GLN A 1 89 ? 9.631 3.298 -8.693 1.00 92.94 89 GLN A N 1
ATOM 704 C CA . GLN A 1 89 ? 8.794 2.286 -9.342 1.00 92.94 89 GLN A CA 1
ATOM 705 C C . GLN A 1 89 ? 7.327 2.731 -9.428 1.00 92.94 89 GLN A C 1
ATOM 707 O O . GLN A 1 89 ? 6.715 2.629 -10.492 1.00 92.94 89 GLN A O 1
ATOM 712 N N . LEU A 1 90 ? 6.771 3.296 -8.349 1.00 94.00 90 LEU A N 1
ATOM 713 C CA . LEU A 1 90 ? 5.426 3.880 -8.366 1.00 94.00 90 LEU A CA 1
ATOM 714 C C . LEU A 1 90 ? 5.328 5.012 -9.394 1.00 94.00 90 LEU A C 1
ATOM 716 O O . LEU A 1 90 ? 4.385 5.042 -10.178 1.00 94.00 90 LEU A O 1
ATOM 720 N N . GLY A 1 91 ? 6.313 5.911 -9.442 1.00 92.75 91 GLY A N 1
ATOM 721 C CA . GLY A 1 91 ? 6.375 6.972 -10.445 1.00 92.75 91 GLY A CA 1
ATOM 722 C C . GLY A 1 91 ? 6.408 6.427 -11.875 1.00 92.75 91 GLY A C 1
ATOM 723 O O . GLY A 1 91 ? 5.691 6.929 -12.743 1.00 92.75 91 GLY A O 1
ATOM 724 N N . ALA A 1 92 ? 7.177 5.365 -12.120 1.00 91.25 92 ALA A N 1
ATOM 725 C CA . ALA A 1 92 ? 7.258 4.713 -13.423 1.00 91.25 92 ALA A CA 1
ATOM 726 C C . ALA A 1 92 ? 5.902 4.155 -13.889 1.00 91.25 92 ALA A C 1
ATOM 728 O O . ALA A 1 92 ? 5.572 4.302 -15.066 1.00 91.25 92 ALA A O 1
ATOM 729 N N . MET A 1 93 ? 5.075 3.620 -12.980 1.00 90.06 93 MET A N 1
ATOM 730 C CA . MET A 1 93 ? 3.711 3.164 -13.306 1.00 90.06 93 MET A CA 1
ATOM 731 C C . MET A 1 93 ? 2.799 4.293 -13.807 1.00 90.06 93 MET A C 1
ATOM 733 O O . MET A 1 93 ? 1.866 4.033 -14.564 1.00 90.06 93 MET A O 1
ATOM 737 N N . PHE A 1 94 ? 3.074 5.539 -13.414 1.00 91.00 94 PHE A N 1
ATOM 738 C CA . PHE A 1 94 ? 2.343 6.733 -13.851 1.00 91.00 94 PHE A CA 1
ATOM 739 C C . PHE A 1 94 ? 3.099 7.550 -14.914 1.00 91.00 94 PHE A C 1
ATOM 741 O O . PHE A 1 94 ? 2.738 8.692 -15.188 1.00 91.00 94 PHE A O 1
ATOM 748 N N . GLY A 1 95 ? 4.136 6.974 -15.534 1.00 88.62 95 GLY A N 1
ATOM 749 C CA . GLY A 1 95 ? 4.861 7.576 -16.657 1.00 88.62 95 GLY A CA 1
ATOM 750 C C . GLY A 1 95 ? 6.065 8.446 -16.283 1.00 88.62 95 GLY A C 1
ATOM 751 O O . GLY A 1 95 ? 6.756 8.928 -17.177 1.00 88.62 95 GLY A O 1
ATOM 752 N N . ALA A 1 96 ? 6.395 8.604 -14.997 1.00 88.62 96 ALA A N 1
ATOM 753 C CA . ALA A 1 96 ? 7.567 9.377 -14.564 1.00 88.62 96 ALA A CA 1
ATOM 754 C C . ALA A 1 96 ? 8.913 8.677 -14.854 1.00 88.62 96 ALA A C 1
ATOM 756 O O . ALA A 1 96 ? 9.970 9.277 -14.685 1.00 88.62 96 ALA A O 1
ATOM 757 N N . GLY A 1 97 ? 8.885 7.416 -15.297 1.00 81.50 97 GLY A N 1
ATOM 758 C CA . GLY A 1 97 ? 10.078 6.614 -15.587 1.00 81.50 97 GLY A CA 1
ATOM 759 C C . GLY A 1 97 ? 10.649 6.786 -16.997 1.00 81.50 97 GLY A C 1
ATOM 760 O O . GLY A 1 97 ? 11.633 6.133 -17.322 1.00 81.50 97 GLY A O 1
ATOM 761 N N . GLY A 1 98 ? 10.024 7.599 -17.862 1.00 84.50 98 GLY A N 1
ATOM 762 C CA . GLY A 1 98 ? 10.470 7.778 -19.254 1.00 84.50 98 GLY A CA 1
ATOM 763 C C . GLY A 1 98 ? 10.403 6.503 -20.109 1.00 84.50 98 GLY A C 1
ATOM 764 O O . GLY A 1 98 ? 11.012 6.437 -21.174 1.00 84.50 98 GLY A O 1
ATOM 765 N N . LEU A 1 99 ? 9.681 5.483 -19.637 1.00 83.00 99 LEU A N 1
ATOM 766 C CA . LEU A 1 99 ? 9.523 4.206 -20.321 1.00 83.00 99 LEU A CA 1
ATOM 767 C C . LEU A 1 99 ? 8.480 4.319 -21.443 1.00 83.00 99 LEU A C 1
ATOM 769 O O . LEU A 1 99 ? 7.488 5.041 -21.294 1.00 83.00 99 LEU A O 1
ATOM 773 N N . PRO A 1 100 ? 8.654 3.590 -22.560 1.00 84.94 100 PRO A N 1
ATOM 774 C CA . PRO A 1 100 ? 7.616 3.491 -23.576 1.00 84.94 100 PRO A CA 1
ATOM 775 C C . PRO A 1 100 ? 6.370 2.808 -22.995 1.00 84.94 100 PRO A C 1
ATOM 777 O O . PRO A 1 100 ? 6.479 1.907 -22.166 1.00 84.94 100 PRO A O 1
ATOM 780 N N . LEU A 1 101 ? 5.181 3.184 -23.485 1.00 82.44 101 LEU A N 1
ATOM 781 C CA . LEU A 1 101 ? 3.906 2.579 -23.058 1.00 82.44 101 LEU A CA 1
ATOM 782 C C . LEU A 1 101 ? 3.871 1.055 -23.253 1.00 82.44 101 LEU A C 1
ATOM 784 O O . LEU A 1 101 ? 3.165 0.350 -22.537 1.00 82.44 101 LEU A O 1
ATOM 788 N N . VAL A 1 102 ? 4.627 0.554 -24.230 1.00 86.81 102 VAL A N 1
ATOM 789 C CA . VAL A 1 102 ? 4.801 -0.871 -24.492 1.00 86.81 102 VAL A CA 1
ATOM 790 C C . VAL A 1 102 ? 6.296 -1.148 -24.582 1.00 86.81 102 VAL A C 1
ATOM 792 O O . VAL A 1 102 ? 6.952 -0.727 -25.533 1.00 86.81 102 VAL A O 1
ATOM 795 N N . SER A 1 103 ? 6.834 -1.853 -23.588 1.00 88.44 103 SER A N 1
ATOM 796 C CA . SER A 1 103 ? 8.212 -2.344 -23.593 1.00 88.44 103 SER A CA 1
ATOM 797 C C . SER A 1 103 ? 8.261 -3.825 -23.973 1.00 88.44 103 SER A C 1
ATOM 799 O O . SER A 1 103 ? 7.320 -4.583 -23.717 1.00 88.44 103 SER A O 1
ATOM 801 N N . THR A 1 104 ? 9.375 -4.261 -24.566 1.00 89.81 104 THR A N 1
ATOM 802 C CA . THR A 1 104 ? 9.611 -5.678 -24.895 1.00 89.81 104 THR A CA 1
ATOM 803 C C . THR A 1 104 ? 9.513 -6.563 -23.651 1.00 89.81 104 THR A C 1
ATOM 805 O O . THR A 1 104 ? 8.914 -7.634 -23.697 1.00 89.81 104 THR A O 1
ATOM 808 N N . GLU A 1 105 ? 10.031 -6.080 -22.521 1.00 89.31 105 GLU A N 1
ATOM 809 C CA . GLU A 1 105 ? 9.966 -6.743 -21.214 1.00 89.31 105 GLU A CA 1
ATOM 810 C C . GLU A 1 105 ? 8.526 -6.853 -20.701 1.00 89.31 105 GLU A C 1
ATOM 812 O O . GLU A 1 105 ? 8.105 -7.922 -20.263 1.00 89.31 105 GLU A O 1
ATOM 817 N N . GLY A 1 106 ? 7.732 -5.783 -20.814 1.00 87.88 106 GLY A N 1
ATOM 818 C CA . GLY A 1 106 ? 6.325 -5.789 -20.416 1.00 87.88 106 GLY A CA 1
ATOM 819 C C . GLY A 1 106 ? 5.507 -6.797 -21.224 1.00 87.88 106 GLY A C 1
ATOM 820 O O . GLY A 1 106 ? 4.735 -7.571 -20.660 1.00 87.88 106 GLY A O 1
ATOM 821 N N . VAL A 1 107 ? 5.732 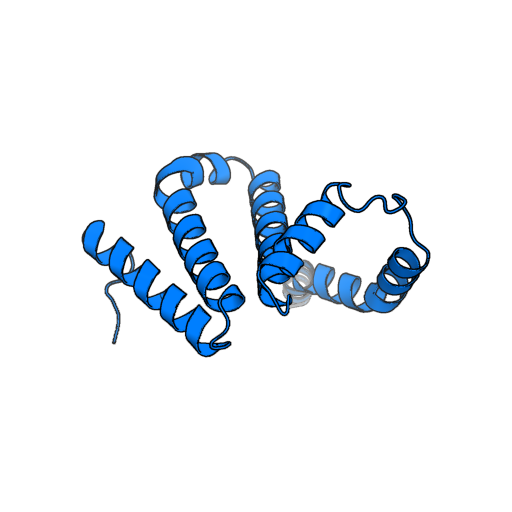-6.857 -22.541 1.00 91.38 107 VAL A N 1
ATOM 822 C CA . VAL A 1 107 ? 5.098 -7.858 -23.415 1.00 91.38 107 VAL A CA 1
ATOM 823 C C . VAL A 1 107 ? 5.561 -9.272 -23.062 1.00 91.38 107 VAL A C 1
ATOM 825 O O . VAL A 1 107 ? 4.745 -10.196 -23.040 1.00 91.38 107 VAL A O 1
ATOM 828 N N . TYR A 1 108 ? 6.849 -9.450 -22.767 1.00 93.62 108 TYR A N 1
ATOM 829 C CA . TYR A 1 108 ? 7.401 -10.735 -22.352 1.00 93.62 108 TYR A CA 1
ATOM 830 C C . TYR A 1 108 ? 6.743 -11.246 -21.064 1.00 93.62 108 TYR A C 1
ATOM 832 O O . TYR A 1 108 ? 6.251 -12.377 -21.039 1.00 93.62 108 TYR A O 1
ATOM 840 N N . TYR A 1 109 ? 6.649 -10.417 -20.020 1.00 92.38 109 TYR A N 1
ATOM 841 C CA . TYR A 1 109 ? 5.991 -10.797 -18.769 1.00 92.38 109 TYR A CA 1
ATOM 842 C C . TYR A 1 109 ? 4.488 -11.019 -18.940 1.00 92.38 109 TYR A C 1
ATOM 844 O O . TYR A 1 109 ? 3.961 -12.003 -18.422 1.00 92.38 109 TYR A O 1
ATOM 852 N N . ALA A 1 110 ? 3.799 -10.173 -19.713 1.00 91.44 1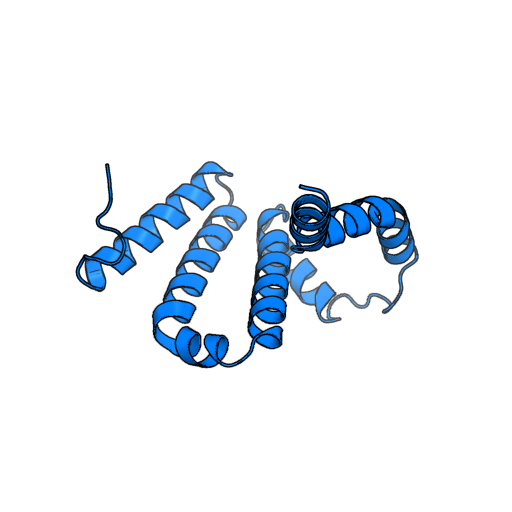10 ALA A N 1
ATOM 853 C CA . ALA A 1 110 ? 2.373 -10.338 -19.983 1.00 91.44 110 ALA A CA 1
ATOM 854 C C . ALA A 1 110 ? 2.068 -11.690 -20.646 1.00 91.44 110 ALA A C 1
ATOM 856 O O . ALA A 1 110 ? 1.103 -12.356 -20.275 1.00 91.44 110 ALA A O 1
ATOM 857 N N . ARG A 1 111 ? 2.912 -12.126 -21.590 1.00 93.62 111 ARG A N 1
ATOM 858 C CA . ARG A 1 111 ? 2.785 -13.440 -22.238 1.00 93.62 111 ARG A CA 1
ATOM 859 C C . ARG A 1 111 ? 3.154 -14.581 -21.297 1.00 93.62 111 ARG A C 1
ATOM 861 O O . ARG A 1 111 ? 2.419 -15.560 -21.225 1.00 93.62 111 ARG A O 1
ATOM 868 N N . SER A 1 112 ? 4.254 -14.440 -20.561 1.00 95.38 112 SER A N 1
ATOM 869 C CA . SER A 1 112 ? 4.759 -15.481 -19.658 1.00 95.38 112 SER A CA 1
ATOM 870 C C . SER A 1 112 ? 3.777 -15.786 -18.524 1.00 95.38 112 SER A C 1
ATOM 872 O O . SER A 1 112 ? 3.574 -16.945 -18.175 1.00 95.38 112 SER A O 1
ATOM 874 N N . TYR A 1 113 ? 3.109 -14.758 -17.996 1.00 94.44 113 TYR A N 1
ATOM 875 C CA . TYR A 1 113 ? 2.116 -14.894 -16.930 1.00 94.44 113 TYR A CA 1
ATOM 876 C C . TYR A 1 113 ? 0.668 -14.971 -17.432 1.00 94.44 113 TYR A C 1
ATOM 878 O O . TYR A 1 113 ? -0.246 -15.044 -16.612 1.00 94.44 113 TYR A O 1
ATOM 886 N N . ALA A 1 114 ? 0.427 -15.009 -18.749 1.00 94.00 114 ALA A N 1
ATOM 887 C CA . ALA A 1 114 ? -0.925 -15.058 -19.313 1.00 94.00 114 ALA A CA 1
ATOM 888 C C . ALA A 1 114 ? -1.733 -16.246 -18.768 1.00 94.00 114 ALA A C 1
ATOM 890 O O . ALA A 1 114 ? -2.880 -16.080 -18.360 1.00 94.00 114 ALA A O 1
ATOM 891 N N . GLY A 1 115 ? -1.114 -17.430 -18.691 1.00 94.25 115 GLY A N 1
ATOM 892 C CA . GLY A 1 115 ? -1.738 -18.614 -18.095 1.00 94.25 115 GLY A CA 1
ATOM 893 C C . GLY A 1 115 ? -2.122 -18.386 -16.632 1.00 94.25 115 GLY A C 1
ATOM 894 O O . GLY A 1 115 ? -3.268 -18.620 -16.252 1.00 94.25 115 GLY A O 1
ATOM 895 N N . THR A 1 116 ? -1.202 -17.851 -15.826 1.00 92.75 116 THR A N 1
ATOM 896 C CA . THR A 1 116 ? -1.446 -17.523 -14.413 1.00 92.75 116 THR A CA 1
ATOM 897 C C . THR A 1 116 ? -2.587 -16.524 -14.250 1.00 92.75 116 THR A C 1
ATOM 899 O O . THR A 1 116 ? -3.455 -16.727 -13.404 1.00 92.75 116 THR A O 1
ATOM 902 N N . PHE A 1 117 ? -2.640 -15.479 -15.080 1.00 91.19 117 PHE A N 1
ATOM 903 C CA . PHE A 1 117 ? -3.725 -14.500 -15.044 1.00 91.19 117 PHE A CA 1
ATOM 904 C C . PHE A 1 117 ? -5.074 -15.109 -15.427 1.00 91.19 117 PHE A C 1
ATOM 906 O O . PHE A 1 117 ? -6.075 -14.789 -14.790 1.00 91.19 117 PHE A O 1
ATOM 913 N N . LEU A 1 118 ? -5.114 -16.016 -16.407 1.00 91.88 118 LEU A N 1
ATOM 914 C CA . LEU A 1 118 ? -6.341 -16.727 -16.775 1.00 91.88 118 LEU A CA 1
ATOM 915 C C . LEU A 1 118 ? -6.840 -17.615 -15.629 1.00 91.88 118 LEU A C 1
ATOM 917 O O . LEU A 1 118 ? -8.010 -17.531 -15.257 1.00 91.88 118 LEU A O 1
ATOM 921 N N . PHE A 1 119 ? -5.957 -18.412 -15.020 1.00 93.00 119 PHE A N 1
ATOM 922 C CA . PHE A 1 119 ? -6.315 -19.235 -13.863 1.00 93.00 119 PHE A CA 1
ATOM 923 C C . PHE A 1 119 ? -6.776 -18.385 -12.675 1.00 93.00 119 PHE A C 1
ATOM 925 O O . PHE A 1 119 ? -7.793 -18.699 -12.056 1.00 93.00 119 PHE A O 1
ATOM 932 N N . ALA A 1 120 ? -6.084 -17.279 -12.390 1.00 90.25 120 ALA A N 1
ATOM 933 C CA . ALA A 1 120 ? -6.468 -16.352 -11.333 1.00 90.25 120 ALA A CA 1
ATOM 934 C C . ALA A 1 120 ? -7.828 -15.692 -11.611 1.00 90.25 120 ALA A C 1
ATOM 936 O O . ALA A 1 120 ? -8.650 -15.605 -10.704 1.00 90.25 120 ALA A O 1
ATOM 937 N N . ALA A 1 121 ? -8.110 -15.278 -12.851 1.00 88.56 121 ALA A N 1
ATOM 938 C CA . ALA A 1 121 ? -9.386 -14.667 -13.224 1.00 88.56 121 ALA A CA 1
ATOM 939 C C . ALA A 1 121 ? -10.563 -15.648 -13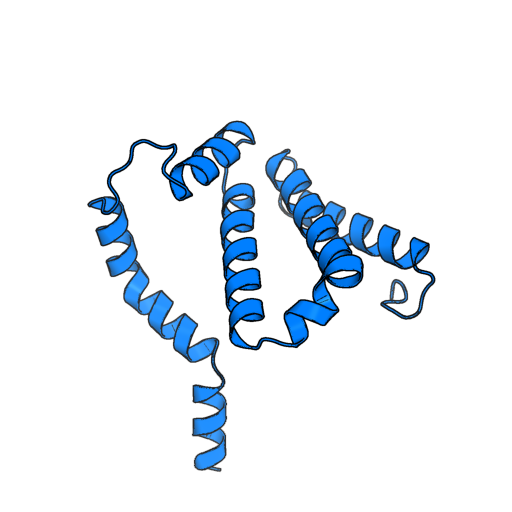.090 1.00 88.56 121 ALA A C 1
ATOM 941 O O . ALA A 1 121 ? -11.627 -15.286 -12.582 1.00 88.56 121 ALA A O 1
ATOM 942 N N . ILE A 1 122 ? -10.369 -16.907 -13.492 1.00 89.31 122 ILE A N 1
ATOM 943 C CA . ILE A 1 122 ? -11.382 -17.957 -13.328 1.00 89.31 122 ILE A CA 1
ATOM 944 C C . ILE A 1 122 ? -11.593 -18.264 -11.840 1.00 89.31 122 ILE A C 1
ATOM 946 O O . ILE A 1 122 ? -12.733 -18.323 -11.387 1.00 89.31 122 ILE A O 1
ATOM 950 N N . GLY A 1 123 ? -10.513 -18.407 -11.064 1.00 88.25 123 GLY A N 1
ATOM 951 C CA . GLY A 1 123 ? -10.584 -18.716 -9.632 1.00 88.25 123 GLY A CA 1
ATOM 952 C C . GLY A 1 123 ? -11.127 -17.574 -8.765 1.00 88.25 123 GLY A C 1
ATOM 953 O O . GLY A 1 123 ? -11.775 -17.826 -7.753 1.00 88.25 123 GLY A O 1
ATOM 954 N N . ALA A 1 124 ? -10.906 -16.319 -9.161 1.00 85.31 124 ALA A N 1
ATOM 955 C CA . ALA A 1 124 ? -11.390 -15.138 -8.444 1.00 85.31 124 ALA A CA 1
ATOM 956 C C . ALA A 1 124 ? -12.864 -14.800 -8.738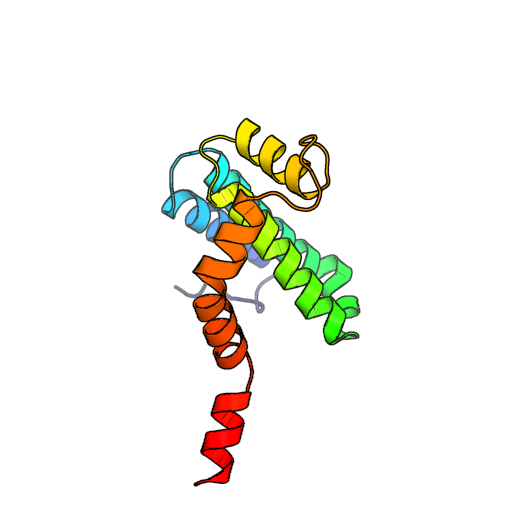 1.00 85.31 124 ALA A C 1
ATOM 958 O O . ALA A 1 124 ? -13.416 -13.878 -8.135 1.00 85.31 124 ALA A O 1
ATOM 959 N N . THR A 1 125 ? -13.516 -15.521 -9.657 1.00 86.12 125 THR A N 1
ATOM 960 C CA . THR A 1 125 ? -14.924 -15.318 -10.021 1.00 86.12 125 THR A CA 1
ATOM 961 C C . THR A 1 125 ? -15.782 -16.513 -9.600 1.00 86.12 125 THR A C 1
ATOM 963 O O . THR A 1 125 ? -15.300 -17.643 -9.525 1.00 86.12 125 THR A O 1
ATOM 966 N N . PRO A 1 126 ? -17.093 -16.325 -9.355 1.00 81.94 126 PRO A N 1
ATOM 967 C CA . PRO A 1 126 ? -17.978 -17.421 -8.957 1.00 81.94 126 PRO A CA 1
ATOM 968 C C . PRO A 1 126 ? -18.262 -18.422 -10.092 1.00 81.94 126 PRO A C 1
ATOM 970 O O . PRO A 1 126 ? -19.132 -19.273 -9.938 1.00 81.94 126 PRO A O 1
ATOM 973 N N . LEU A 1 127 ? -17.559 -18.345 -11.230 1.00 80.81 127 LEU A N 1
ATOM 974 C CA . LEU A 1 127 ? -17.780 -19.190 -12.405 1.00 80.81 127 LEU A CA 1
ATOM 975 C C . LEU A 1 127 ? -17.655 -20.681 -12.076 1.00 80.81 127 LEU A C 1
ATOM 977 O O . LEU A 1 127 ? -18.517 -21.462 -12.465 1.00 80.81 127 LEU A O 1
ATOM 981 N N . VAL A 1 128 ? -16.629 -21.061 -11.310 1.00 79.38 128 VAL A N 1
ATOM 982 C CA . VAL A 1 128 ? -16.404 -22.459 -10.907 1.00 79.38 128 VAL A CA 1
ATOM 983 C C . VAL A 1 128 ? -17.512 -22.941 -9.966 1.00 79.38 128 VAL A C 1
ATOM 985 O O . VAL A 1 128 ? -18.076 -24.012 -10.171 1.00 79.38 128 VAL A O 1
ATOM 988 N N . SER A 1 129 ? -17.880 -22.120 -8.979 1.00 77.56 129 SER A N 1
ATOM 989 C CA . SER A 1 129 ? -18.956 -22.431 -8.027 1.00 77.56 129 SER A CA 1
ATOM 990 C C . SER A 1 129 ? -20.313 -22.592 -8.727 1.00 77.56 129 SER A C 1
ATOM 992 O O . SER A 1 129 ? -21.026 -23.565 -8.495 1.00 77.56 129 SER A O 1
ATOM 994 N N . ASN A 1 130 ? -20.631 -21.685 -9.656 1.00 84.88 130 ASN A N 1
ATOM 995 C CA . ASN A 1 130 ? -21.862 -21.718 -10.447 1.00 84.88 130 ASN A CA 1
ATOM 996 C C . ASN A 1 130 ? -21.908 -22.887 -11.441 1.00 84.88 130 ASN A C 1
ATOM 998 O O . ASN A 1 130 ? -22.992 -23.329 -11.809 1.00 84.88 130 ASN A O 1
ATOM 1002 N N . ALA A 1 131 ? -20.756 -23.361 -11.919 1.00 81.50 131 ALA A N 1
ATOM 1003 C CA . ALA A 1 131 ? -20.688 -24.542 -12.769 1.00 81.50 131 ALA A CA 1
ATOM 1004 C C . ALA A 1 131 ? -20.963 -25.813 -11.954 1.00 81.50 131 ALA A C 1
ATOM 1006 O O . ALA A 1 131 ? -21.782 -26.625 -12.367 1.00 81.50 131 ALA A O 1
ATOM 1007 N N . ILE A 1 132 ? -20.347 -25.954 -10.775 1.00 82.94 132 ILE A N 1
ATOM 1008 C CA . ILE A 1 132 ? -20.525 -27.125 -9.901 1.00 82.94 132 ILE A CA 1
ATOM 1009 C C . ILE A 1 132 ? -21.975 -27.236 -9.408 1.00 82.94 132 ILE A C 1
ATOM 1011 O O . ILE A 1 132 ? -22.550 -28.319 -9.455 1.00 82.94 132 ILE A O 1
ATOM 1015 N N . SER A 1 133 ? -22.602 -26.123 -9.014 1.00 82.75 133 SER A N 1
ATOM 1016 C CA . SER A 1 133 ? -23.995 -26.108 -8.537 1.00 82.75 133 SER A CA 1
ATOM 1017 C C . SER A 1 133 ? -25.054 -26.344 -9.620 1.00 82.75 133 SER A C 1
ATOM 1019 O O . SER A 1 133 ? -26.229 -26.473 -9.299 1.00 82.75 133 SER A O 1
ATOM 1021 N N . ARG A 1 134 ? -24.670 -26.382 -10.904 1.00 75.31 134 ARG A N 1
ATOM 1022 C CA . ARG A 1 134 ? -25.565 -26.740 -12.018 1.00 75.31 134 ARG A CA 1
ATOM 1023 C C . ARG A 1 134 ? -25.567 -28.235 -12.345 1.00 75.31 134 ARG A C 1
ATOM 1025 O O . ARG A 1 134 ? -26.448 -28.668 -13.081 1.00 75.31 134 ARG A O 1
ATOM 1032 N N . PHE A 1 135 ? -24.590 -28.994 -11.848 1.00 70.81 135 PHE A N 1
ATOM 1033 C CA . PHE A 1 135 ? -24.445 -30.433 -12.107 1.00 70.81 135 PHE A CA 1
ATOM 1034 C C . PHE A 1 135 ? -24.734 -31.318 -10.880 1.00 70.81 135 PHE A C 1
ATOM 1036 O O . PHE A 1 135 ? -24.668 -32.540 -11.009 1.00 70.81 135 PHE A O 1
ATOM 1043 N N . GLY A 1 136 ? -25.046 -30.729 -9.721 1.00 53.97 136 GLY A N 1
ATOM 1044 C CA . GLY A 1 136 ? -25.511 -31.421 -8.511 1.00 53.97 136 GLY A CA 1
ATOM 1045 C C . GLY A 1 136 ? -26.873 -30.907 -8.083 1.00 53.97 136 GLY A C 1
ATOM 1046 O O . GLY A 1 136 ? -27.664 -31.732 -7.584 1.00 53.97 136 GLY A O 1
#

Foldseek 3Di:
DDQCAPNDDPVSNLVVLLVVLCVVLVVLHDAPLSNVLSVLVSVVVNCCVPPCVVVLVVDPPSVVVVVVVSVVLSVLSVPDPHPVSSVQVSCVVVPNVVDDPDDPVNVVVCVVCVVVVVVCVCVVDCVVVVVVVVVD

Secondary structure (DSSP, 8-state):
----GGGS-HHHHHHHHHHHHHHHHHHH-SSHHHHHHHHHHHHHHHHIIIIIHHHHTT-HHHHHHHHHHHHHHHHHHHH-SSHHHHHHHHHHHTTTT---SS-HHHHHHHHHTHHHHHHHHHHTSTHHHHHHTTT-

pLDDT: mean 88.25, std 8.42, range [51.62, 95.94]